Protein AF-A0A3N0I0A4-F1 (afdb_monomer_lite)

Organism: NCBI:txid2486576

Structure (mmCIF, N/CA/C/O backbone):
data_AF-A0A3N0I0A4-F1
#
_entry.id   AF-A0A3N0I0A4-F1
#
loop_
_atom_site.group_PDB
_atom_site.id
_atom_site.type_symbol
_atom_site.label_atom_id
_atom_site.label_alt_id
_atom_site.label_comp_id
_atom_site.label_asym_id
_atom_site.label_entity_id
_atom_site.label_seq_id
_atom_site.pdbx_PDB_ins_code
_atom_site.Cartn_x
_atom_site.Cartn_y
_atom_site.Cartn_z
_atom_site.occupancy
_atom_site.B_iso_or_equiv
_atom_site.auth_seq_id
_atom_site.auth_comp_id
_atom_site.auth_asym_id
_atom_site.auth_atom_id
_atom_site.pdbx_PDB_model_num
ATOM 1 N N . MET A 1 1 ? 28.926 -2.627 4.945 1.00 36.62 1 MET A N 1
ATOM 2 C CA . MET A 1 1 ? 28.039 -2.255 3.826 1.00 36.62 1 MET A CA 1
ATOM 3 C C . MET A 1 1 ? 27.565 -0.842 4.089 1.00 36.62 1 MET A C 1
ATOM 5 O O . MET A 1 1 ? 26.778 -0.640 5.001 1.00 36.62 1 MET A O 1
ATOM 9 N N . GLU A 1 2 ? 28.137 0.131 3.387 1.00 30.84 2 GLU A N 1
ATOM 10 C CA . GLU A 1 2 ? 27.742 1.534 3.508 1.00 30.84 2 GLU A CA 1
ATOM 11 C C . GLU A 1 2 ? 26.403 1.737 2.796 1.00 30.84 2 GLU A C 1
ATOM 13 O O . GLU A 1 2 ? 26.316 1.615 1.571 1.00 30.84 2 GLU A O 1
ATOM 18 N N . TYR A 1 3 ? 25.356 2.043 3.563 1.00 37.56 3 TYR A N 1
ATOM 19 C CA . TYR A 1 3 ? 24.124 2.601 3.020 1.00 37.56 3 TYR A CA 1
ATOM 20 C C . TYR A 1 3 ? 24.440 4.017 2.544 1.00 37.56 3 TYR A C 1
ATOM 22 O O . TYR A 1 3 ? 24.348 4.981 3.296 1.00 37.56 3 TYR A O 1
ATOM 30 N N . ARG A 1 4 ? 24.892 4.137 1.293 1.00 38.06 4 ARG A N 1
ATOM 31 C CA . ARG A 1 4 ? 24.988 5.435 0.631 1.00 38.06 4 ARG A CA 1
ATOM 32 C C . ARG A 1 4 ? 23.590 6.034 0.580 1.00 38.06 4 ARG A C 1
ATOM 34 O O . ARG A 1 4 ? 22.703 5.455 -0.048 1.00 38.06 4 ARG A O 1
ATOM 41 N N . GLU A 1 5 ? 23.439 7.194 1.208 1.00 46.28 5 GLU A N 1
ATOM 42 C CA . GLU A 1 5 ? 22.338 8.132 1.012 1.00 46.28 5 GLU A CA 1
ATOM 43 C C . GLU A 1 5 ? 22.235 8.459 -0.485 1.00 46.28 5 GLU A C 1
ATOM 45 O O . GLU A 1 5 ? 22.857 9.386 -1.005 1.00 46.28 5 GLU A O 1
ATOM 50 N N . LYS A 1 6 ? 21.496 7.641 -1.238 1.00 46.81 6 LYS A N 1
ATOM 51 C CA . LYS A 1 6 ? 21.030 8.041 -2.561 1.00 46.81 6 LYS A CA 1
ATOM 52 C C . LYS A 1 6 ? 19.953 9.079 -2.305 1.00 46.81 6 LYS A C 1
ATOM 54 O O . LYS A 1 6 ? 18.959 8.771 -1.656 1.00 46.81 6 LYS A O 1
ATOM 59 N N . GLY A 1 7 ? 20.227 10.301 -2.764 1.00 43.03 7 GLY A N 1
ATOM 60 C CA . GLY A 1 7 ? 19.396 11.482 -2.569 1.00 43.03 7 GLY A CA 1
ATOM 61 C C . GLY A 1 7 ? 17.909 11.185 -2.705 1.00 43.03 7 GLY A C 1
ATOM 62 O O . GLY A 1 7 ? 17.522 10.361 -3.528 1.00 43.03 7 GLY A O 1
ATOM 63 N N . ASN A 1 8 ? 17.141 11.874 -1.865 1.00 51.19 8 ASN A N 1
ATOM 64 C CA . ASN A 1 8 ? 15.710 11.778 -1.581 1.00 51.19 8 ASN A CA 1
ATOM 65 C C . ASN A 1 8 ? 14.810 11.674 -2.842 1.00 51.19 8 ASN A C 1
ATOM 67 O O . ASN A 1 8 ? 14.080 12.599 -3.188 1.00 51.19 8 ASN A O 1
ATOM 71 N N . GLN A 1 9 ? 14.902 10.577 -3.592 1.00 62.12 9 GLN A N 1
ATOM 72 C CA . GLN A 1 9 ? 13.972 10.224 -4.658 1.00 62.12 9 GLN A CA 1
ATOM 73 C C . GLN A 1 9 ? 12.771 9.576 -3.983 1.00 62.12 9 GLN A C 1
ATOM 75 O O . GLN A 1 9 ? 12.957 8.656 -3.188 1.00 62.12 9 GLN A O 1
ATOM 80 N N . SER A 1 10 ? 11.557 10.052 -4.284 1.00 83.56 10 SER A N 1
ATOM 81 C CA . SER A 1 10 ? 10.354 9.479 -3.675 1.00 83.56 10 SER A CA 1
ATOM 82 C C . SER A 1 10 ? 10.306 7.971 -3.941 1.00 83.56 10 SER A C 1
ATOM 84 O O . SER A 1 10 ? 10.684 7.501 -5.023 1.00 83.56 10 SER A O 1
ATOM 86 N N . LYS A 1 11 ? 9.856 7.199 -2.952 1.00 90.56 11 LYS A N 1
ATOM 87 C CA . LYS A 1 11 ? 9.678 5.740 -3.041 1.00 90.56 11 LYS A CA 1
ATOM 88 C C . LYS A 1 11 ? 8.853 5.345 -4.278 1.00 90.56 11 LYS A C 1
ATOM 90 O O . LYS A 1 11 ? 9.182 4.364 -4.949 1.00 90.56 11 LYS A O 1
ATOM 95 N N . GLY A 1 12 ? 7.892 6.176 -4.695 1.00 88.94 12 GLY A N 1
ATOM 96 C CA . GLY A 1 12 ? 7.159 6.011 -5.952 1.00 88.94 12 GLY A CA 1
ATOM 97 C C . GLY A 1 12 ? 7.991 6.250 -7.220 1.00 88.94 12 GLY A C 1
ATOM 98 O O . GLY A 1 12 ? 7.796 5.544 -8.214 1.00 88.94 12 GLY A O 1
ATOM 99 N N . PHE A 1 13 ? 8.942 7.191 -7.224 1.00 91.31 13 PHE A N 1
ATOM 100 C CA . PHE A 1 13 ? 9.888 7.343 -8.338 1.00 91.31 13 PHE A CA 1
ATOM 101 C C . PHE A 1 13 ? 10.808 6.126 -8.456 1.00 91.31 13 PHE A C 1
ATOM 103 O O . PHE A 1 13 ? 10.996 5.603 -9.558 1.00 91.31 13 PHE A O 1
ATOM 110 N N . GLU A 1 14 ? 11.345 5.642 -7.332 1.00 93.31 14 GLU A N 1
ATOM 111 C CA . GLU A 1 14 ? 12.165 4.430 -7.318 1.00 93.31 14 GLU A CA 1
ATOM 112 C C . GLU A 1 14 ? 11.381 3.226 -7.851 1.00 93.31 14 GLU A C 1
ATOM 114 O O . GLU A 1 14 ? 11.883 2.518 -8.725 1.00 93.31 14 GLU A O 1
ATOM 119 N N . LEU A 1 15 ? 10.142 3.026 -7.391 1.00 93.44 15 LEU A N 1
ATOM 120 C CA . LEU A 1 15 ? 9.285 1.935 -7.853 1.00 93.44 15 LEU A CA 1
ATOM 121 C C . LEU A 1 15 ? 9.048 2.000 -9.367 1.00 93.44 15 LEU A C 1
ATOM 123 O O . LEU A 1 15 ? 9.245 1.004 -10.064 1.00 93.44 15 LEU A O 1
ATOM 127 N N . LYS A 1 16 ? 8.684 3.175 -9.900 1.00 93.69 16 LYS A N 1
ATOM 128 C CA . LYS A 1 16 ? 8.475 3.366 -11.347 1.00 93.69 16 LYS A CA 1
ATOM 129 C C . LYS A 1 16 ? 9.744 3.100 -12.151 1.00 93.69 16 LYS A C 1
ATOM 131 O O . LYS A 1 16 ? 9.668 2.560 -13.253 1.00 93.69 16 LYS A O 1
ATOM 136 N N . ARG A 1 17 ? 10.908 3.495 -11.629 1.00 95.44 17 ARG A N 1
ATOM 137 C CA . ARG A 1 17 ? 12.203 3.215 -12.255 1.00 95.44 17 ARG A CA 1
ATOM 138 C C . ARG A 1 17 ? 12.476 1.709 -12.284 1.00 95.44 17 ARG A C 1
ATOM 140 O O . ARG A 1 17 ? 12.763 1.184 -13.352 1.00 95.44 17 ARG A O 1
ATOM 147 N N . LEU A 1 18 ? 12.308 1.013 -11.158 1.00 94.56 18 LEU A N 1
ATOM 148 C CA . LEU A 1 18 ? 12.517 -0.437 -11.062 1.00 94.56 18 LEU A CA 1
ATOM 149 C C . LEU A 1 18 ? 11.576 -1.226 -11.979 1.00 94.56 18 LEU A C 1
ATOM 151 O O . LEU A 1 18 ? 12.012 -2.168 -12.628 1.00 94.56 18 LEU A O 1
ATOM 155 N N . GLN A 1 19 ? 10.312 -0.813 -12.094 1.00 94.75 19 GLN A N 1
ATOM 156 C CA . GLN A 1 19 ? 9.352 -1.427 -13.021 1.00 94.75 19 GLN A CA 1
ATOM 157 C C . GLN A 1 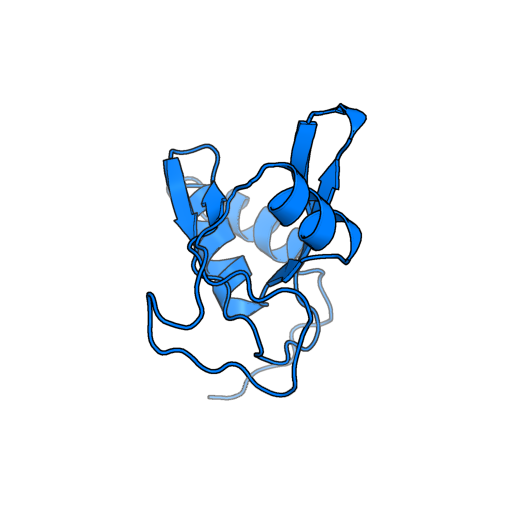19 ? 9.772 -1.286 -14.491 1.00 94.75 19 GLN A C 1
ATOM 159 O O . GLN A 1 19 ? 9.494 -2.170 -15.294 1.00 94.75 19 GLN A O 1
ATOM 164 N N . LYS A 1 20 ? 10.451 -0.189 -14.853 1.00 95.88 20 LYS A N 1
ATOM 1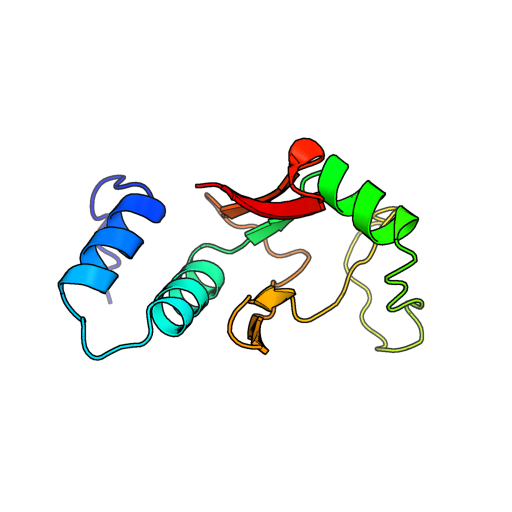65 C CA . LYS A 1 20 ? 10.995 0.009 -16.205 1.00 95.88 20 LYS A CA 1
ATOM 166 C C . LYS A 1 20 ? 12.286 -0.771 -16.441 1.00 95.88 20 LYS A C 1
ATOM 168 O O . LYS A 1 20 ? 12.495 -1.263 -17.542 1.00 95.88 20 LYS A O 1
ATOM 173 N N . GLU A 1 21 ? 13.157 -0.841 -15.437 1.00 97.00 21 GLU A N 1
ATOM 174 C CA . GLU A 1 21 ? 14.446 -1.542 -15.516 1.00 97.00 21 GLU A CA 1
ATOM 175 C C . GLU A 1 21 ? 14.289 -3.070 -15.489 1.00 97.00 21 GLU A C 1
ATOM 177 O O . GLU A 1 21 ? 15.128 -3.782 -16.037 1.00 97.00 21 GLU A O 1
ATOM 182 N N . HIS A 1 22 ? 13.209 -3.572 -14.886 1.00 95.12 22 HIS A N 1
ATOM 183 C CA . HIS A 1 22 ? 12.928 -4.999 -14.730 1.00 95.12 22 HIS A CA 1
ATOM 184 C C . HIS A 1 22 ? 11.533 -5.363 -15.268 1.00 95.12 22 HIS A C 1
ATOM 186 O O . HIS A 1 22 ? 10.666 -5.761 -14.488 1.00 95.12 22 HIS A O 1
ATOM 192 N N . PRO A 1 23 ? 11.294 -5.251 -16.589 1.00 94.94 23 PRO A N 1
ATOM 193 C CA . PRO A 1 23 ? 9.979 -5.515 -17.181 1.00 94.94 23 PRO A CA 1
ATOM 194 C C . PRO A 1 23 ? 9.534 -6.980 -17.049 1.00 94.94 23 PRO A C 1
ATOM 196 O O . PRO A 1 23 ? 8.337 -7.256 -17.058 1.00 94.94 23 PRO A O 1
ATOM 199 N N . ASP A 1 24 ? 10.482 -7.908 -16.890 1.00 95.00 24 ASP A N 1
ATOM 200 C CA . ASP A 1 24 ? 10.207 -9.339 -16.707 1.00 95.00 24 ASP A CA 1
ATOM 201 C C . ASP A 1 24 ? 9.694 -9.676 -15.295 1.00 95.00 24 ASP A C 1
ATOM 203 O O . ASP A 1 24 ? 9.192 -10.774 -15.051 1.00 95.00 24 ASP A O 1
ATOM 207 N N . PHE A 1 25 ? 9.809 -8.743 -14.344 1.00 91.25 25 PHE A N 1
ATOM 208 C CA . PHE A 1 25 ? 9.252 -8.903 -13.006 1.00 91.25 25 PHE A CA 1
ATOM 209 C C . PHE A 1 25 ? 7.825 -8.366 -12.955 1.00 91.25 25 PHE A C 1
ATOM 211 O O . PHE A 1 25 ? 7.527 -7.277 -13.443 1.00 91.25 25 PHE A O 1
ATOM 218 N N . SER A 1 26 ? 6.941 -9.098 -12.270 1.00 89.25 26 SER A N 1
ATOM 219 C CA . SER A 1 26 ?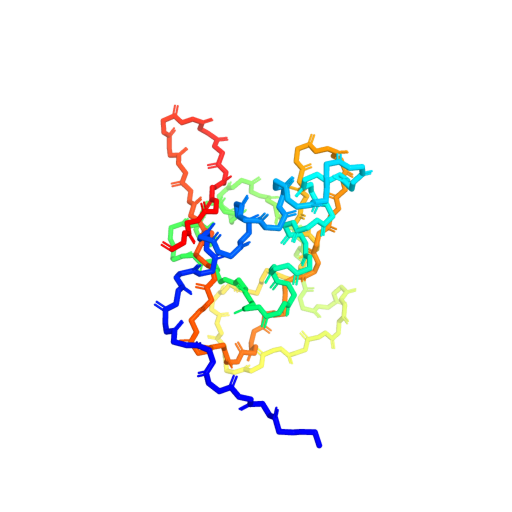 5.591 -8.601 -12.006 1.00 89.25 26 SER A CA 1
ATOM 220 C C . SER A 1 26 ? 5.660 -7.247 -11.277 1.00 89.25 26 SER A C 1
ATOM 222 O O . SER A 1 26 ? 6.343 -7.140 -10.248 1.00 89.25 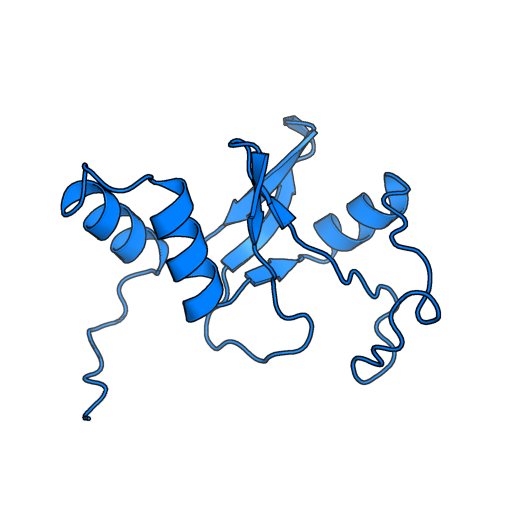26 SER A O 1
ATOM 224 N N . PRO A 1 27 ? 4.915 -6.222 -11.735 1.00 88.75 27 PRO A N 1
ATOM 225 C CA . PRO A 1 27 ? 4.881 -4.921 -11.071 1.00 88.75 27 PRO A CA 1
ATOM 226 C C . PRO A 1 27 ? 4.399 -5.024 -9.618 1.00 88.75 27 PRO A C 1
ATOM 228 O O . PRO A 1 27 ? 4.789 -4.202 -8.788 1.00 88.75 27 PRO A O 1
ATOM 231 N N . PHE A 1 28 ? 3.613 -6.055 -9.290 1.00 87.12 28 PHE A N 1
ATOM 232 C CA . PHE A 1 28 ? 3.154 -6.336 -7.933 1.00 87.12 28 PHE A CA 1
ATOM 233 C C . PHE A 1 28 ? 4.265 -6.892 -7.041 1.00 87.12 28 PHE A C 1
ATOM 235 O O . PHE A 1 28 ? 4.329 -6.537 -5.870 1.00 87.12 28 PHE A O 1
ATOM 242 N N . VAL A 1 29 ? 5.188 -7.699 -7.574 1.00 90.31 29 VAL A N 1
ATOM 243 C CA . VAL A 1 29 ? 6.357 -8.171 -6.808 1.00 90.31 29 VAL A CA 1
ATOM 244 C C . VAL A 1 29 ? 7.251 -6.991 -6.429 1.00 90.31 29 VAL A C 1
ATOM 246 O O . VAL A 1 29 ? 7.652 -6.869 -5.274 1.00 90.31 29 VAL A O 1
ATOM 249 N N . LEU A 1 30 ? 7.506 -6.080 -7.370 1.00 91.69 30 LEU A N 1
ATOM 250 C CA . LEU A 1 30 ? 8.294 -4.873 -7.106 1.00 91.69 30 LEU A CA 1
ATOM 251 C C . LEU A 1 30 ? 7.597 -3.941 -6.106 1.00 91.69 30 LEU A C 1
ATOM 253 O O . LEU A 1 30 ? 8.246 -3.419 -5.200 1.00 91.69 30 LEU A O 1
ATOM 257 N N . LEU A 1 31 ? 6.272 -3.788 -6.216 1.00 89.44 31 LEU A N 1
ATOM 258 C CA . LEU A 1 31 ? 5.472 -3.054 -5.236 1.00 89.44 31 LEU A CA 1
ATOM 259 C C . LEU A 1 31 ? 5.601 -3.670 -3.837 1.00 89.44 31 LEU A C 1
ATOM 261 O O . LEU A 1 31 ? 5.850 -2.943 -2.882 1.00 89.44 31 LEU A O 1
ATOM 265 N N . LYS A 1 32 ? 5.501 -4.997 -3.700 1.00 88.12 32 LYS A N 1
ATOM 266 C CA . LYS A 1 32 ? 5.660 -5.680 -2.405 1.00 88.12 32 LYS A CA 1
ATOM 267 C C . LYS A 1 32 ? 7.021 -5.442 -1.781 1.00 88.12 32 LYS A C 1
ATOM 269 O O . LYS A 1 32 ? 7.091 -5.121 -0.603 1.00 88.12 32 LYS A O 1
ATOM 274 N N . LEU A 1 33 ? 8.092 -5.584 -2.559 1.00 89.31 33 LEU A N 1
ATOM 275 C CA . LEU A 1 33 ? 9.445 -5.321 -2.070 1.00 89.31 33 LEU A CA 1
ATOM 276 C C . LEU A 1 33 ? 9.595 -3.862 -1.624 1.00 89.31 33 LEU A C 1
ATOM 278 O O . LEU A 1 33 ? 10.233 -3.593 -0.610 1.00 89.31 33 LEU A O 1
ATOM 282 N N . SER A 1 34 ? 8.960 -2.931 -2.341 1.00 89.69 34 SER A N 1
ATOM 283 C CA . SER A 1 34 ? 8.916 -1.523 -1.951 1.00 89.69 34 SER A CA 1
ATOM 284 C C . SER A 1 34 ? 8.154 -1.311 -0.637 1.00 89.69 34 SER A C 1
ATOM 286 O O . SER A 1 34 ? 8.675 -0.653 0.258 1.00 89.69 34 SER A O 1
ATOM 288 N N . LEU A 1 35 ? 6.976 -1.925 -0.477 1.00 86.19 35 LEU A N 1
ATOM 289 C CA . LEU A 1 35 ? 6.172 -1.865 0.751 1.00 86.19 35 LEU A CA 1
ATOM 290 C C . LEU A 1 35 ? 6.886 -2.508 1.948 1.00 86.19 35 LEU A C 1
ATOM 292 O O . LEU A 1 35 ? 6.787 -1.991 3.050 1.00 86.19 35 LEU A O 1
ATOM 296 N N . ILE A 1 36 ? 7.639 -3.591 1.742 1.00 84.25 36 ILE A N 1
ATOM 297 C CA . ILE A 1 36 ? 8.447 -4.227 2.796 1.00 84.25 36 ILE A CA 1
ATOM 298 C C . ILE A 1 36 ? 9.616 -3.322 3.206 1.00 84.25 36 ILE A C 1
ATOM 300 O O . ILE A 1 36 ? 9.938 -3.225 4.384 1.00 84.25 36 ILE A O 1
ATOM 304 N N . ARG A 1 37 ? 10.264 -2.655 2.242 1.00 86.69 37 ARG A N 1
ATOM 305 C CA . ARG A 1 37 ? 11.421 -1.787 2.505 1.00 86.69 37 ARG A CA 1
ATOM 306 C C . ARG A 1 37 ? 11.040 -0.481 3.197 1.00 86.69 37 ARG A C 1
ATOM 308 O O . ARG A 1 37 ? 11.726 -0.071 4.127 1.00 86.69 37 ARG A O 1
ATOM 315 N N . TYR A 1 38 ? 10.027 0.204 2.675 1.00 86.94 38 TYR A N 1
ATOM 316 C CA . TYR A 1 38 ? 9.622 1.529 3.151 1.00 86.94 38 TYR A CA 1
ATOM 317 C C . TYR A 1 38 ? 8.539 1.465 4.220 1.00 86.94 38 TYR A C 1
ATOM 319 O O . TYR A 1 38 ? 8.332 2.442 4.929 1.00 86.94 38 TYR A O 1
ATOM 327 N N . GLY A 1 39 ? 7.874 0.321 4.348 1.00 83.81 39 GLY A N 1
ATOM 328 C CA . GLY A 1 39 ? 6.703 0.172 5.187 1.00 83.81 39 GLY A CA 1
ATOM 329 C C . GLY A 1 39 ? 5.456 0.778 4.570 1.00 83.81 39 GLY A C 1
ATOM 330 O O . GLY A 1 39 ? 5.491 1.519 3.583 1.00 83.81 39 GLY A O 1
ATOM 331 N N . ALA A 1 40 ? 4.326 0.465 5.186 1.00 82.88 40 ALA A N 1
ATOM 332 C CA . ALA A 1 40 ? 3.046 1.056 4.853 1.00 82.88 40 ALA A CA 1
ATOM 333 C C . ALA A 1 40 ? 2.229 1.265 6.125 1.00 82.88 40 ALA A C 1
ATOM 335 O O . ALA A 1 40 ? 2.337 0.498 7.079 1.00 82.88 40 ALA A O 1
ATOM 336 N N . VAL A 1 41 ? 1.405 2.304 6.146 1.00 81.88 41 VAL A N 1
ATOM 337 C CA . VAL A 1 41 ? 0.542 2.626 7.282 1.00 81.88 41 VAL A CA 1
ATOM 338 C C . VAL A 1 41 ? -0.862 2.946 6.798 1.00 81.88 41 VAL A C 1
ATOM 340 O O . VAL A 1 41 ? -1.052 3.568 5.756 1.00 81.88 41 VAL A O 1
ATOM 343 N N . LEU A 1 42 ? -1.865 2.527 7.564 1.00 80.06 42 LEU A N 1
ATOM 344 C CA . LEU A 1 42 ? -3.256 2.878 7.294 1.00 80.06 42 LEU A CA 1
ATOM 345 C C . LEU A 1 42 ? -3.554 4.275 7.836 1.00 80.06 42 LEU A C 1
ATOM 347 O O . LEU A 1 42 ? -3.275 4.568 9.004 1.00 80.06 42 LEU A O 1
ATOM 351 N N . THR A 1 43 ? -4.199 5.112 7.026 1.00 84.88 43 THR A N 1
ATOM 352 C CA . THR A 1 43 ? -4.759 6.374 7.519 1.00 84.88 43 THR A CA 1
ATOM 353 C C . THR A 1 43 ? -5.878 6.104 8.532 1.00 84.88 43 THR A C 1
ATOM 355 O O . THR A 1 43 ? -6.478 5.026 8.581 1.00 84.88 43 THR A O 1
ATOM 358 N N . LYS A 1 44 ? -6.244 7.122 9.321 1.00 82.62 44 LYS A N 1
ATOM 359 C CA . LYS A 1 44 ? -7.408 7.035 10.222 1.00 82.62 44 LYS A CA 1
ATOM 360 C C . LYS A 1 44 ? -8.699 6.695 9.472 1.00 82.62 44 LYS A C 1
ATOM 362 O O . LYS A 1 44 ? -9.552 5.997 10.014 1.00 82.62 44 LYS A O 1
ATOM 367 N N . ARG A 1 45 ? -8.848 7.197 8.244 1.00 85.31 45 ARG A N 1
ATOM 368 C CA . ARG A 1 45 ? -10.022 6.949 7.404 1.00 85.31 45 ARG A CA 1
ATOM 369 C C . ARG A 1 45 ? -10.056 5.497 6.928 1.00 85.31 45 ARG A C 1
ATOM 371 O O . ARG A 1 45 ? -11.082 4.850 7.097 1.00 85.31 45 ARG A O 1
ATOM 378 N N . ALA A 1 46 ? -8.928 4.960 6.462 1.00 81.88 46 ALA A N 1
ATOM 379 C CA . ALA A 1 46 ? -8.821 3.547 6.110 1.00 81.88 46 ALA A CA 1
ATOM 380 C C . ALA A 1 46 ? -9.108 2.623 7.304 1.00 81.88 46 ALA A C 1
ATOM 382 O O . ALA A 1 46 ? -9.877 1.678 7.164 1.00 81.88 46 ALA A O 1
ATOM 383 N N . LYS A 1 47 ? -8.567 2.924 8.495 1.00 78.44 47 LYS A N 1
ATOM 384 C CA . LYS A 1 47 ? -8.848 2.146 9.718 1.00 78.44 47 LYS A CA 1
ATOM 385 C C . LYS A 1 47 ? -10.348 2.102 10.040 1.00 78.44 47 LYS A C 1
ATOM 387 O O . LYS A 1 47 ? -10.885 1.027 10.286 1.00 78.44 47 LYS A O 1
ATOM 392 N N . LYS A 1 48 ? -11.036 3.250 9.985 1.00 79.25 48 LYS A N 1
ATOM 393 C CA . LYS A 1 48 ? -12.494 3.324 10.200 1.00 79.25 48 LYS A CA 1
ATOM 394 C C . LYS A 1 48 ? -13.275 2.514 9.172 1.00 79.25 48 LYS A C 1
ATOM 396 O O . LYS A 1 48 ? -14.242 1.850 9.534 1.00 79.25 48 LYS A O 1
ATOM 401 N N . GLU A 1 49 ? -12.859 2.563 7.912 1.00 81.06 49 GLU A N 1
ATOM 402 C CA . GLU A 1 49 ? -13.547 1.836 6.853 1.00 81.06 49 GLU A CA 1
ATOM 403 C C . GLU A 1 49 ? -13.392 0.318 6.994 1.00 81.06 49 GLU A C 1
ATOM 405 O O . GLU A 1 49 ? -14.378 -0.399 6.872 1.00 81.06 49 GLU A O 1
ATOM 410 N N . ILE A 1 50 ? -12.200 -0.178 7.342 1.00 74.62 50 ILE A N 1
ATOM 411 C CA . ILE A 1 50 ? -11.973 -1.611 7.610 1.00 74.62 50 ILE A CA 1
ATOM 412 C C . ILE A 1 50 ? -12.932 -2.124 8.692 1.00 74.62 50 ILE A C 1
ATOM 414 O O . ILE A 1 50 ? -13.538 -3.187 8.543 1.00 74.62 50 ILE A O 1
ATOM 418 N N . VAL A 1 51 ? -13.122 -1.338 9.756 1.00 70.81 51 VAL A N 1
ATOM 419 C CA . VAL A 1 51 ? -14.075 -1.650 10.829 1.00 70.81 51 VAL A CA 1
ATOM 420 C C . VAL A 1 51 ? -15.514 -1.621 10.315 1.00 70.81 51 VAL A C 1
ATOM 422 O O . VAL A 1 51 ? -16.277 -2.542 10.600 1.00 70.81 51 VAL A O 1
ATOM 425 N N . ARG A 1 52 ? -15.887 -0.596 9.533 1.00 71.81 52 ARG A N 1
ATOM 426 C CA . ARG A 1 52 ? -17.235 -0.441 8.958 1.00 71.81 52 ARG A CA 1
ATOM 427 C C . ARG A 1 52 ? -17.605 -1.592 8.027 1.00 71.81 52 ARG A C 1
ATOM 429 O O . ARG A 1 52 ? -18.729 -2.078 8.089 1.00 71.81 52 ARG A O 1
ATOM 436 N N . GLN A 1 53 ? -16.667 -2.042 7.196 1.00 68.19 53 GLN A N 1
ATOM 437 C CA . GLN A 1 53 ? -16.865 -3.153 6.259 1.00 68.19 53 GLN A CA 1
ATOM 438 C C . GLN A 1 53 ? -16.934 -4.513 6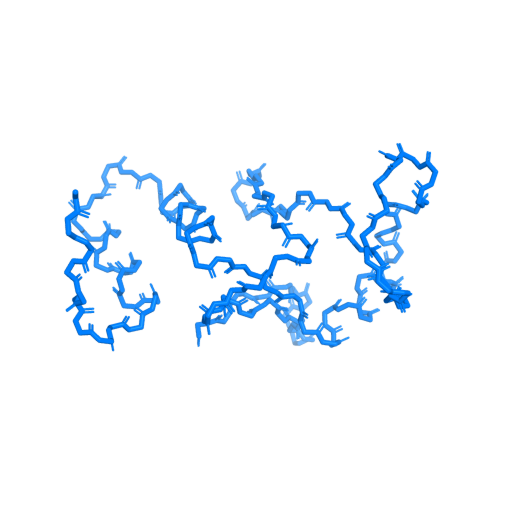.954 1.00 68.19 53 GLN A C 1
ATOM 440 O O . GLN A 1 53 ? -17.063 -5.540 6.291 1.00 68.19 53 GLN A O 1
ATOM 445 N N . ASN A 1 54 ? -16.858 -4.536 8.287 1.00 60.25 54 ASN A N 1
ATOM 446 C CA . ASN A 1 54 ? -16.864 -5.753 9.071 1.00 60.25 54 ASN A CA 1
ATOM 447 C C . ASN A 1 54 ? -15.783 -6.739 8.588 1.00 60.25 54 ASN A C 1
ATOM 449 O O . ASN A 1 54 ? -15.946 -7.952 8.729 1.00 60.25 54 ASN A O 1
ATOM 453 N N . LEU A 1 55 ? -14.662 -6.218 8.053 1.00 56.09 55 LEU A N 1
ATOM 454 C CA . LEU A 1 55 ? -13.417 -6.954 7.803 1.00 56.09 55 LEU A CA 1
ATOM 455 C C . LEU A 1 55 ? -12.742 -7.213 9.152 1.00 56.09 55 LEU A C 1
ATOM 457 O O . LEU A 1 55 ? -11.628 -6.802 9.466 1.00 56.09 55 LEU A O 1
ATOM 461 N N . GLN A 1 56 ? -13.522 -7.860 9.995 1.00 49.16 56 GLN A N 1
ATOM 462 C CA . GLN A 1 56 ? -13.230 -8.294 11.323 1.00 49.16 56 GLN A CA 1
ATOM 463 C C . GLN A 1 56 ? -12.359 -9.541 11.181 1.00 49.16 56 GLN A C 1
ATOM 465 O O . GLN A 1 56 ? -12.843 -10.664 11.276 1.00 49.16 56 GLN A O 1
ATOM 470 N N . PHE A 1 57 ? -11.043 -9.354 11.057 1.00 46.69 57 PHE A N 1
ATOM 471 C CA . PHE A 1 57 ? -10.073 -10.336 11.567 1.00 46.69 57 PHE A CA 1
ATOM 472 C C . PHE A 1 57 ? -10.104 -10.329 13.110 1.00 46.69 57 PHE A C 1
ATOM 474 O O . PHE A 1 57 ? -9.075 -10.264 13.777 1.00 46.69 57 PHE A O 1
ATOM 481 N N . LEU A 1 58 ? -11.314 -10.284 13.678 1.00 36.84 58 LEU A N 1
ATOM 482 C CA . LEU A 1 58 ? -11.579 -9.932 15.058 1.00 36.84 58 LEU A CA 1
ATOM 483 C C . LEU A 1 58 ? -11.106 -11.042 15.966 1.00 36.84 58 LEU A C 1
ATOM 485 O O . LEU A 1 58 ? -11.774 -12.058 16.153 1.00 36.84 58 LEU A O 1
ATOM 489 N N . SER A 1 59 ? -9.972 -10.779 16.581 1.00 43.94 59 SER A N 1
ATOM 490 C CA . SER A 1 59 ? -9.810 -10.772 18.026 1.00 43.94 59 SER A CA 1
ATOM 491 C C . SER A 1 59 ? -8.315 -10.818 18.287 1.00 43.94 59 SER A C 1
ATOM 493 O O . SER A 1 59 ? -7.602 -11.613 17.674 1.00 43.94 59 SER A O 1
ATOM 495 N N . ASP A 1 60 ? -7.844 -10.047 19.256 1.00 46.22 60 ASP A N 1
ATOM 496 C CA . ASP A 1 60 ? -6.506 -10.184 19.838 1.00 46.22 60 ASP A CA 1
ATOM 497 C C . ASP A 1 60 ? -6.229 -11.654 20.247 1.00 46.22 60 ASP A C 1
ATOM 499 O O . ASP A 1 60 ? -5.086 -12.115 20.268 1.00 46.22 60 ASP A O 1
ATOM 503 N N . ALA A 1 61 ? -7.293 -12.430 20.505 1.00 37.72 61 ALA A N 1
ATOM 504 C CA . ALA A 1 61 ? -7.242 -13.852 20.825 1.00 37.72 61 ALA A CA 1
ATOM 505 C C . ALA A 1 61 ? -7.032 -14.787 19.618 1.00 37.72 61 ALA A C 1
ATOM 507 O O . ALA A 1 61 ? -6.668 -15.940 19.827 1.00 37.72 61 ALA A O 1
ATOM 508 N N . ALA A 1 62 ? -7.250 -14.345 18.374 1.00 36.84 62 ALA A N 1
ATOM 509 C CA . ALA A 1 62 ? -7.131 -15.218 17.200 1.00 36.84 62 ALA A CA 1
ATOM 510 C C . ALA A 1 62 ? -5.670 -15.482 16.796 1.00 36.84 62 ALA A C 1
ATOM 512 O O . ALA A 1 62 ? -5.376 -16.526 16.216 1.00 36.84 62 ALA A O 1
ATOM 513 N N . PHE A 1 63 ? -4.750 -14.569 17.131 1.00 39.44 63 PHE A N 1
ATOM 514 C CA . PHE A 1 63 ? -3.335 -14.681 16.752 1.00 39.44 63 PHE A CA 1
ATOM 515 C C . PHE A 1 63 ? -2.341 -14.439 17.897 1.00 39.44 63 PHE A C 1
ATOM 517 O O . PHE A 1 63 ? -1.146 -14.621 17.689 1.00 39.44 63 PHE A O 1
ATOM 524 N N . GLY A 1 64 ? -2.790 -14.062 19.102 1.00 34.84 64 GLY A N 1
ATOM 525 C CA . GLY A 1 64 ? -1.901 -13.889 20.262 1.00 34.84 64 GLY A CA 1
ATOM 526 C C . GLY A 1 64 ? -0.850 -12.782 20.098 1.00 34.84 64 GLY A C 1
ATOM 527 O O . GLY A 1 64 ? 0.158 -12.784 20.801 1.00 34.84 64 GLY A O 1
ATOM 528 N N . LEU A 1 65 ? -1.063 -11.847 19.166 1.00 36.62 65 LEU A N 1
ATOM 529 C CA . LEU A 1 65 ? -0.152 -10.740 18.890 1.00 36.62 65 LEU A CA 1
ATOM 530 C C . LEU A 1 65 ? -0.630 -9.491 19.644 1.00 36.62 65 LEU A C 1
ATOM 532 O O . LEU A 1 65 ? -1.601 -8.853 19.246 1.00 36.62 65 LEU A O 1
ATOM 536 N N . GLN A 1 66 ? 0.049 -9.142 20.740 1.00 36.97 66 GLN A N 1
ATOM 537 C CA . GLN A 1 66 ? -0.105 -7.840 21.398 1.00 36.97 66 GLN A CA 1
ATOM 538 C C . GLN A 1 66 ? 0.801 -6.815 20.711 1.00 36.97 66 GLN A C 1
ATOM 540 O O . GLN A 1 66 ? 2.023 -6.875 20.842 1.00 36.97 66 GLN A O 1
ATOM 545 N N . PHE A 1 67 ? 0.204 -5.858 20.003 1.00 43.44 67 PHE A N 1
ATOM 546 C CA . PHE A 1 67 ? 0.918 -4.722 19.424 1.00 43.44 67 PHE A CA 1
ATOM 547 C C . PHE A 1 67 ? 0.714 -3.478 20.302 1.00 43.44 67 PHE A C 1
ATOM 549 O O . PHE A 1 67 ? -0.306 -2.811 20.185 1.00 43.44 67 PHE A O 1
ATOM 556 N N . GLY A 1 68 ? 1.691 -3.171 21.164 1.00 42.91 68 GLY A N 1
ATOM 557 C CA . GLY A 1 68 ? 1.872 -1.848 21.786 1.00 42.91 68 GLY A CA 1
ATOM 558 C C . GLY A 1 68 ? 0.701 -1.266 22.598 1.00 42.91 68 GLY A C 1
ATOM 559 O O . GLY A 1 68 ? -0.226 -1.966 23.004 1.00 42.91 68 GLY A O 1
ATOM 560 N N . GLU A 1 69 ? 0.795 0.035 22.904 1.00 42.09 69 GLU A N 1
ATOM 561 C CA . GLU A 1 69 ? -0.263 0.785 23.597 1.00 42.09 69 GLU A CA 1
ATOM 562 C C . GLU A 1 69 ? -1.572 0.719 22.804 1.00 42.09 69 GLU A C 1
ATOM 564 O O . GLU A 1 69 ? -1.541 0.818 21.582 1.00 42.09 69 GLU A O 1
ATOM 569 N N . LYS A 1 70 ? -2.700 0.558 23.514 1.00 46.44 70 LYS A N 1
ATOM 570 C CA . LYS A 1 70 ? -4.074 0.415 22.996 1.00 46.44 70 LYS A CA 1
ATOM 571 C C . LYS A 1 70 ? -4.381 1.355 21.820 1.00 46.44 70 LYS A C 1
ATOM 573 O O . LYS A 1 70 ? -4.989 2.410 22.000 1.00 46.44 70 LYS A O 1
ATOM 578 N N . GLU A 1 71 ? -4.044 0.950 20.605 1.00 50.38 71 GLU A N 1
ATOM 579 C CA . GLU A 1 71 ? -4.712 1.475 19.431 1.00 50.38 71 GLU A CA 1
ATOM 580 C C . GLU A 1 71 ? -6.128 0.895 19.430 1.00 50.38 71 GLU A C 1
ATOM 582 O O . GLU A 1 71 ? -6.324 -0.309 19.568 1.00 50.38 71 GLU A O 1
ATOM 587 N N . GLU A 1 72 ? -7.132 1.759 19.281 1.00 50.44 72 GLU A N 1
ATOM 588 C CA . GLU A 1 72 ? -8.556 1.385 19.225 1.00 50.44 72 GLU A CA 1
ATOM 589 C C . GLU A 1 72 ? -8.863 0.418 18.054 1.00 50.44 72 GLU A C 1
ATOM 591 O O . GLU A 1 72 ? -9.935 -0.181 18.001 1.00 50.44 72 GLU A O 1
ATOM 596 N N . TYR A 1 73 ? -7.901 0.222 17.140 1.00 48.94 73 TYR A N 1
ATOM 597 C CA . TYR A 1 73 ? -8.014 -0.609 15.946 1.00 48.94 73 TYR A CA 1
ATOM 598 C C . TYR A 1 73 ? -6.725 -1.412 15.712 1.00 48.94 73 TYR A C 1
ATOM 600 O O . TYR A 1 73 ? -5.779 -0.919 15.097 1.00 48.94 73 TYR A O 1
ATOM 608 N N . VAL A 1 74 ? -6.693 -2.671 16.152 1.00 46.66 74 VAL A N 1
ATOM 609 C CA . VAL A 1 74 ? -5.688 -3.639 15.690 1.00 46.66 74 VAL A CA 1
ATOM 610 C C . VAL A 1 74 ? -6.216 -4.237 14.387 1.00 46.66 74 VAL A C 1
ATOM 612 O O . VAL A 1 74 ? -7.262 -4.881 14.377 1.00 46.66 74 VAL A O 1
ATOM 615 N N . VAL A 1 75 ? -5.517 -4.018 13.272 1.00 55.88 75 VAL A N 1
ATOM 616 C CA . VAL A 1 75 ? -5.829 -4.672 11.989 1.00 55.88 75 VAL A CA 1
ATOM 617 C C . VAL A 1 75 ? -4.640 -5.548 11.609 1.00 55.88 75 VAL A C 1
ATOM 619 O O . VAL A 1 75 ? -3.837 -5.130 10.785 1.00 55.88 75 VAL A O 1
ATOM 622 N N . PRO A 1 76 ? -4.450 -6.731 12.216 1.00 51.75 76 PRO A N 1
ATOM 623 C CA . PRO A 1 76 ? -3.377 -7.613 11.807 1.00 51.75 76 PRO A CA 1
ATOM 624 C C . PRO A 1 76 ? -3.862 -8.414 10.598 1.00 51.75 76 PRO A C 1
ATOM 626 O O . PRO A 1 76 ? -4.774 -9.233 10.706 1.00 51.75 76 PRO A O 1
ATOM 629 N N . GLY A 1 77 ? -3.263 -8.195 9.431 1.00 61.09 77 GLY A N 1
ATOM 630 C CA . GLY A 1 77 ? -3.585 -9.029 8.286 1.00 61.09 77 GLY A CA 1
ATOM 631 C C . GLY A 1 77 ? -2.754 -8.766 7.036 1.00 61.09 77 GLY A C 1
ATOM 632 O O . GLY A 1 77 ? -2.206 -7.679 6.855 1.00 61.09 77 GLY A O 1
ATOM 633 N N . PRO A 1 78 ? -2.653 -9.769 6.155 1.00 65.06 78 PRO A N 1
ATOM 634 C CA . PRO A 1 78 ? -2.129 -9.575 4.816 1.00 65.06 78 PRO A CA 1
ATOM 635 C C . PRO A 1 78 ? -3.048 -8.632 4.020 1.00 65.06 78 PRO A C 1
ATOM 637 O O . PRO A 1 78 ? -4.247 -8.876 3.900 1.00 65.06 78 PRO A O 1
ATOM 640 N N . PHE A 1 79 ? -2.490 -7.570 3.438 1.00 71.12 79 PHE A N 1
ATOM 641 C CA . PHE A 1 79 ? -3.219 -6.699 2.519 1.00 71.12 79 PHE A CA 1
ATOM 642 C C . PHE A 1 79 ? -3.265 -7.350 1.133 1.00 71.12 79 PHE A C 1
ATOM 644 O O . PHE A 1 79 ? -2.219 -7.579 0.516 1.00 71.12 79 PHE A O 1
ATOM 651 N N . LEU A 1 80 ? -4.470 -7.683 0.662 1.00 71.94 80 LEU A N 1
ATOM 652 C CA . LEU A 1 80 ? -4.688 -8.318 -0.637 1.00 71.94 80 LEU A CA 1
ATOM 653 C C . LEU A 1 80 ? -4.539 -7.290 -1.766 1.00 71.94 80 LEU A C 1
ATOM 655 O O . LEU A 1 80 ? -5.188 -6.246 -1.780 1.00 71.94 80 LEU A O 1
ATOM 659 N N . LEU A 1 81 ? -3.685 -7.602 -2.730 1.00 73.12 81 LEU A N 1
ATOM 660 C CA . LEU A 1 81 ? -3.472 -6.833 -3.946 1.00 73.12 81 LEU A CA 1
ATOM 661 C C . LEU A 1 81 ? -4.417 -7.317 -5.055 1.00 73.12 81 LEU A C 1
ATOM 663 O O . LEU A 1 81 ? -4.951 -8.425 -5.019 1.00 73.12 81 LEU A O 1
ATOM 667 N N . ARG A 1 82 ? -4.597 -6.484 -6.087 1.00 73.31 82 ARG A N 1
ATOM 668 C CA . ARG A 1 82 ? -5.510 -6.767 -7.213 1.00 73.31 82 ARG A CA 1
ATOM 669 C C . ARG A 1 82 ? -5.149 -8.018 -8.019 1.00 73.31 82 ARG A C 1
ATOM 671 O O . ARG A 1 82 ? -6.010 -8.544 -8.712 1.00 73.31 82 ARG A O 1
ATOM 678 N N . ASP A 1 83 ? -3.907 -8.486 -7.942 1.00 76.38 83 ASP A N 1
ATOM 679 C CA . ASP A 1 83 ? -3.455 -9.724 -8.586 1.00 76.38 83 ASP A CA 1
ATOM 680 C C . ASP A 1 83 ? -3.735 -10.985 -7.746 1.00 76.38 83 ASP A C 1
ATOM 682 O O . ASP A 1 83 ? -3.261 -12.068 -8.080 1.00 76.38 83 ASP A O 1
ATOM 686 N N . GLY A 1 84 ? -4.487 -10.857 -6.647 1.00 71.31 84 GLY A N 1
ATOM 687 C CA . GLY A 1 84 ? -4.818 -11.961 -5.744 1.00 71.31 84 GLY A CA 1
ATOM 688 C C . GLY A 1 84 ? -3.670 -12.359 -4.818 1.00 71.31 84 GLY A C 1
ATOM 689 O O . GLY A 1 84 ? -3.793 -13.304 -4.041 1.00 71.31 84 GLY A O 1
ATOM 690 N N . THR A 1 85 ? -2.548 -11.646 -4.874 1.00 75.50 85 THR A N 1
ATOM 691 C CA . THR A 1 85 ? -1.426 -11.867 -3.974 1.00 75.50 85 THR A CA 1
ATOM 692 C C . THR A 1 85 ? -1.507 -10.914 -2.782 1.00 75.50 85 THR A C 1
ATOM 694 O O . THR A 1 85 ? -2.242 -9.937 -2.818 1.00 75.50 85 THR A O 1
ATOM 697 N N . PHE A 1 86 ? -0.752 -11.155 -1.710 1.00 76.44 86 PHE A N 1
ATOM 698 C CA . PHE A 1 86 ? -0.815 -10.298 -0.523 1.00 76.44 86 PHE A CA 1
ATOM 699 C C . PHE A 1 86 ? 0.548 -9.789 -0.056 1.00 76.44 86 PHE A C 1
ATOM 701 O O . PHE A 1 86 ? 1.592 -10.319 -0.453 1.00 76.44 86 PHE A O 1
ATOM 708 N N . VAL A 1 87 ? 0.530 -8.765 0.794 1.00 73.62 87 VAL A N 1
ATOM 709 C CA . VAL A 1 87 ? 1.699 -8.235 1.503 1.00 73.62 87 VAL A CA 1
ATOM 710 C C . VAL A 1 87 ? 1.394 -8.115 2.990 1.00 73.62 87 VAL A C 1
ATOM 712 O O . VAL A 1 87 ? 0.330 -7.631 3.369 1.00 73.62 87 VAL A O 1
ATOM 715 N N . TYR A 1 88 ? 2.316 -8.571 3.834 1.00 69.75 88 TYR A N 1
ATOM 716 C CA . TYR A 1 88 ? 2.258 -8.260 5.257 1.00 69.75 88 TYR A CA 1
ATOM 717 C C . TYR A 1 88 ? 2.791 -6.854 5.465 1.00 69.75 88 TYR A C 1
ATOM 719 O O . TYR A 1 88 ? 3.890 -6.523 5.026 1.00 69.75 88 TYR A O 1
ATOM 727 N N . ILE A 1 89 ? 1.988 -6.040 6.126 1.00 67.75 89 ILE A N 1
ATOM 728 C CA . ILE A 1 89 ? 2.380 -4.716 6.573 1.00 67.75 89 ILE A CA 1
ATOM 729 C C . ILE A 1 89 ? 2.636 -4.870 8.0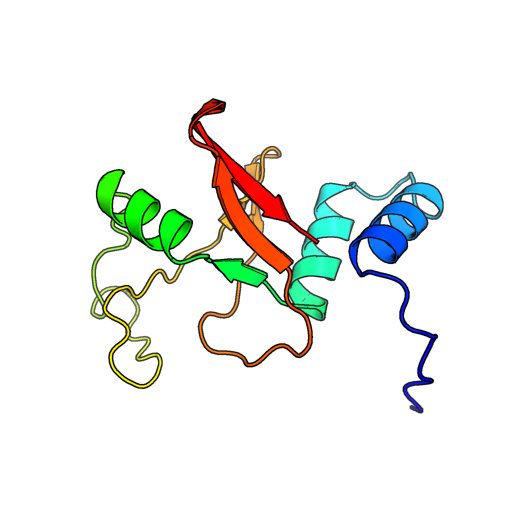69 1.00 67.75 89 ILE A C 1
ATOM 731 O O . ILE A 1 89 ? 1.746 -5.324 8.784 1.00 67.75 89 ILE A O 1
ATOM 735 N N . ASN A 1 90 ? 3.850 -4.590 8.547 1.00 63.06 90 ASN A N 1
ATOM 736 C CA . ASN A 1 90 ? 4.132 -4.702 9.977 1.00 63.06 90 ASN A CA 1
ATOM 737 C C . ASN A 1 90 ? 3.459 -3.539 10.710 1.00 63.06 90 ASN A C 1
ATOM 739 O O . ASN A 1 90 ? 3.898 -2.391 10.663 1.00 63.06 90 ASN A O 1
ATOM 743 N N . TYR A 1 91 ? 2.361 -3.855 11.391 1.00 58.34 91 TYR A N 1
ATOM 744 C CA . TYR A 1 91 ? 1.621 -2.918 12.221 1.00 58.34 91 TYR A CA 1
ATOM 745 C C . TYR A 1 91 ? 2.425 -2.649 13.503 1.00 58.34 91 TYR A C 1
ATOM 747 O O . TYR A 1 91 ? 2.591 -3.539 14.329 1.00 58.34 91 TYR A O 1
ATOM 755 N N . GLY A 1 92 ? 2.960 -1.433 13.653 1.00 52.50 92 GLY A N 1
ATOM 756 C CA . GLY A 1 92 ? 3.700 -1.003 14.850 1.00 52.50 92 GLY A CA 1
ATOM 757 C C . GLY A 1 92 ? 5.197 -0.754 14.645 1.00 52.50 92 GLY A C 1
ATOM 758 O O . GLY A 1 92 ? 5.850 -0.249 15.556 1.00 52.50 92 GLY A O 1
ATOM 759 N N . GLU A 1 93 ? 5.745 -1.045 13.463 1.00 62.88 93 GLU A N 1
ATOM 760 C CA . GLU A 1 93 ? 7.098 -0.601 13.120 1.00 62.88 93 GLU A CA 1
ATOM 761 C C . GLU A 1 93 ? 7.112 0.891 12.767 1.00 62.88 93 GLU A C 1
ATOM 763 O O . GLU A 1 93 ? 6.244 1.404 12.057 1.00 62.88 93 GLU A O 1
ATOM 768 N N . THR A 1 94 ? 8.119 1.605 13.267 1.00 68.19 94 THR A N 1
ATOM 769 C CA . THR A 1 94 ? 8.347 3.006 12.917 1.00 68.19 94 THR A CA 1
ATOM 770 C C . THR A 1 94 ? 9.133 3.074 11.615 1.00 68.19 94 THR A C 1
ATOM 772 O O . THR A 1 94 ? 10.339 2.823 11.593 1.00 68.19 94 THR A O 1
ATOM 775 N N . TYR A 1 95 ? 8.455 3.434 10.532 1.00 76.69 95 TYR A N 1
ATOM 776 C CA . TYR A 1 95 ? 9.086 3.730 9.250 1.00 76.69 95 TYR A CA 1
ATOM 777 C C . TYR A 1 95 ? 9.378 5.226 9.131 1.00 76.69 95 TYR A C 1
ATOM 779 O O . TYR A 1 95 ? 8.592 6.050 9.596 1.00 76.69 95 TYR A O 1
ATOM 787 N N . LEU A 1 96 ? 10.499 5.580 8.497 1.00 82.69 96 LEU A N 1
ATOM 788 C CA . LEU A 1 96 ? 10.890 6.982 8.309 1.00 82.69 96 LEU A CA 1
ATOM 789 C C . LEU A 1 96 ? 9.955 7.721 7.334 1.00 82.69 96 LEU A C 1
ATOM 791 O O . LEU A 1 96 ? 9.612 8.873 7.576 1.00 82.69 96 LEU A O 1
ATOM 795 N N . ASP A 1 97 ? 9.553 7.049 6.253 1.00 86.44 97 ASP A N 1
ATOM 796 C CA . ASP A 1 97 ? 8.651 7.560 5.211 1.00 86.44 97 ASP A CA 1
ATOM 797 C C . ASP A 1 97 ? 7.816 6.399 4.623 1.00 86.44 97 ASP A C 1
ATOM 799 O O . ASP A 1 97 ? 8.128 5.892 3.540 1.00 86.44 97 ASP A O 1
ATOM 803 N N . PRO A 1 98 ? 6.813 5.884 5.363 1.00 87.12 98 PRO A N 1
ATOM 804 C CA . PRO A 1 98 ? 5.985 4.783 4.887 1.00 87.12 98 PRO A CA 1
ATOM 805 C C . PRO A 1 98 ? 5.021 5.225 3.793 1.00 87.12 98 PRO A C 1
ATOM 807 O O . PRO A 1 98 ? 4.554 6.362 3.760 1.00 87.12 98 PRO A O 1
ATOM 810 N N . TYR A 1 99 ? 4.629 4.278 2.945 1.00 86.31 99 TYR A N 1
ATOM 811 C CA . TYR A 1 99 ? 3.452 4.453 2.099 1.00 86.31 99 TYR A CA 1
ATOM 812 C C . TYR A 1 99 ? 2.201 4.675 2.953 1.00 86.31 99 TYR A C 1
ATOM 814 O O . TYR A 1 99 ? 2.017 4.015 3.978 1.00 86.31 99 TYR A O 1
ATOM 822 N N . GLN A 1 100 ? 1.296 5.542 2.504 1.00 87.69 100 GLN A N 1
ATOM 823 C CA . GLN A 1 100 ? -0.005 5.699 3.149 1.00 87.69 100 GLN A CA 1
ATOM 824 C C . GLN A 1 100 ? -1.061 4.913 2.386 1.00 87.69 100 GLN A C 1
ATOM 826 O O . GLN A 1 100 ? -1.236 5.084 1.185 1.00 87.69 100 GLN A O 1
ATOM 831 N N . ILE A 1 101 ? -1.775 4.039 3.084 1.00 85.69 101 ILE A N 1
ATOM 832 C CA . ILE A 1 101 ? -2.924 3.330 2.536 1.00 85.69 101 ILE A CA 1
ATOM 833 C C . ILE A 1 101 ? -4.175 4.023 3.044 1.00 85.69 101 ILE A C 1
ATOM 835 O O . ILE A 1 101 ? -4.443 4.048 4.249 1.00 85.69 101 ILE A O 1
ATOM 839 N N . ASP A 1 102 ? -4.937 4.582 2.115 1.00 87.56 102 ASP A N 1
ATOM 840 C CA . ASP A 1 102 ? -6.139 5.345 2.409 1.00 87.56 102 ASP A CA 1
ATOM 841 C C . ASP A 1 102 ? -7.364 4.756 1.711 1.00 87.56 102 ASP A C 1
ATOM 843 O O . ASP A 1 102 ? -7.258 3.995 0.751 1.00 87.56 102 ASP A O 1
ATOM 847 N N . TRP A 1 103 ? -8.540 5.116 2.203 1.00 85.81 103 TRP A N 1
ATOM 848 C CA . TRP A 1 103 ? -9.810 4.762 1.594 1.00 85.81 103 TRP A CA 1
ATOM 849 C C . TRP A 1 103 ? -10.227 5.804 0.553 1.00 85.81 103 TRP A C 1
ATOM 851 O O . TRP A 1 103 ? -10.309 6.996 0.857 1.00 85.81 103 TRP A O 1
ATOM 861 N N . CYS A 1 104 ? -10.519 5.358 -0.668 1.00 85.88 104 CYS A N 1
ATOM 862 C CA . CYS A 1 104 ? -11.097 6.185 -1.719 1.00 85.88 104 CYS A CA 1
ATOM 863 C C . CYS A 1 104 ? -12.604 5.921 -1.810 1.00 85.88 104 CYS A C 1
ATOM 865 O O . CYS A 1 104 ? -13.026 4.936 -2.411 1.00 85.88 104 CYS A O 1
ATOM 867 N N . GLU A 1 105 ? -13.405 6.823 -1.237 1.00 87.31 105 GLU A N 1
ATOM 868 C CA . GLU A 1 105 ? -14.873 6.710 -1.205 1.00 87.31 105 GLU A CA 1
ATOM 869 C C . GLU A 1 105 ? -15.498 6.657 -2.604 1.00 87.31 105 GLU A C 1
ATOM 871 O O . GLU A 1 105 ? -16.422 5.887 -2.833 1.00 87.31 105 GLU A O 1
ATOM 876 N N . GLU A 1 106 ? -14.975 7.431 -3.559 1.00 89.06 106 GLU A N 1
ATOM 877 C CA . GLU A 1 106 ? -15.506 7.480 -4.930 1.00 89.06 106 GLU A CA 1
ATOM 878 C C . GLU A 1 106 ? -15.353 6.154 -5.679 1.00 89.06 106 GLU A C 1
ATOM 880 O O . GLU A 1 106 ? -16.163 5.828 -6.545 1.00 89.06 106 GLU A O 1
ATOM 885 N N . GLN A 1 107 ? -14.288 5.412 -5.379 1.00 83.31 107 GLN A N 1
ATOM 886 C CA . GLN A 1 107 ? -13.945 4.177 -6.078 1.00 83.31 107 GLN A CA 1
ATOM 887 C C . GLN A 1 107 ? -14.257 2.925 -5.259 1.00 83.31 107 GLN A C 1
ATOM 889 O O . GLN A 1 107 ? -14.064 1.829 -5.776 1.00 83.31 107 GLN A O 1
ATOM 894 N N . ASP A 1 108 ? -14.701 3.085 -4.011 1.00 81.75 108 ASP A N 1
ATOM 895 C CA . ASP A 1 108 ? -14.949 1.999 -3.062 1.00 81.75 108 ASP A CA 1
ATOM 896 C C . ASP A 1 108 ? -13.731 1.052 -2.926 1.00 81.75 108 ASP A C 1
ATOM 898 O O . ASP A 1 108 ? -13.854 -0.172 -2.882 1.00 81.75 108 ASP A O 1
ATOM 902 N N . VAL A 1 109 ? -12.512 1.617 -2.898 1.00 80.81 109 VAL A N 1
ATOM 903 C CA . VAL A 1 109 ? -11.255 0.850 -2.783 1.00 80.81 109 VAL A CA 1
ATOM 904 C C . VAL A 1 109 ? -10.227 1.503 -1.864 1.00 80.81 109 VAL A C 1
ATOM 906 O O . VAL A 1 109 ? -10.144 2.724 -1.736 1.00 80.81 109 VAL A O 1
ATOM 909 N N . PHE A 1 110 ? -9.352 0.673 -1.296 1.00 82.44 110 PHE A N 1
ATOM 910 C CA . PHE A 1 110 ? -8.122 1.125 -0.652 1.00 82.44 110 PHE A CA 1
ATOM 911 C C . PHE A 1 110 ? -7.053 1.468 -1.699 1.00 82.44 110 PHE A C 1
ATOM 913 O O . PHE A 1 110 ? -6.827 0.710 -2.647 1.00 82.44 110 PHE A O 1
ATOM 920 N N . GLN A 1 111 ? -6.375 2.598 -1.519 1.00 85.69 111 GLN A N 1
ATOM 921 C CA . GLN A 1 111 ? -5.348 3.109 -2.423 1.00 85.69 111 GLN A CA 1
ATOM 922 C C . GLN A 1 111 ? -4.036 3.355 -1.687 1.00 85.69 111 GLN A C 1
ATOM 924 O O . GLN A 1 111 ? -4.027 3.860 -0.568 1.00 85.69 111 GLN A O 1
ATOM 929 N N . ILE A 1 112 ? -2.929 3.029 -2.353 1.00 86.19 112 ILE A N 1
ATOM 930 C CA . ILE A 1 112 ? -1.575 3.322 -1.883 1.00 86.19 112 ILE A CA 1
ATOM 931 C C . ILE A 1 112 ? -1.178 4.711 -2.387 1.00 86.19 112 ILE A C 1
ATOM 933 O O . ILE A 1 112 ? -1.272 4.992 -3.583 1.00 86.19 112 ILE A O 1
ATOM 937 N N . GLN A 1 113 ? -0.706 5.546 -1.472 1.00 86.38 113 GLN A N 1
ATOM 938 C CA . GLN A 1 113 ? -0.193 6.886 -1.706 1.00 86.38 113 GLN A CA 1
ATOM 939 C C . GLN A 1 113 ? 1.298 6.915 -1.348 1.00 86.38 113 GLN A C 1
ATOM 941 O O . GLN A 1 113 ? 1.716 6.323 -0.346 1.00 86.38 113 GLN A O 1
ATOM 946 N N . ASP A 1 114 ? 2.081 7.559 -2.214 1.00 80.75 114 ASP A N 1
ATOM 947 C CA . ASP A 1 114 ? 3.493 7.889 -1.994 1.00 80.75 114 ASP A CA 1
ATOM 948 C C . ASP A 1 114 ? 3.593 9.201 -1.211 1.00 80.75 114 ASP A C 1
ATOM 950 O O . ASP A 1 114 ? 3.027 10.205 -1.698 1.00 80.75 114 ASP A O 1
#

Sequence (114 aa):
MEYREKGNQSKGFELKRLQKEHPDFSPFVLLKLSLIRYGAVLTKRAKKEIVRQNLQFLSDAAFGLQFGEKEEYVVPGPFLLRDGTFVYINYGETYLDPYQIDWCEEQDVFQIQD

pLDDT: mean 71.79, std 19.16, range [30.84, 97.0]

Foldseek 3Di:
DDPPCPDDDPLVNVLVVVCVVCVVDDSVVSVQVSCVVQFEDEDPQRQVVCVVVVVPPDDCVVPVDDADDDDVGDDFDWDQDPVRDTHGGPPRDDGPHHWYWYADPVVRDIDTHD

Radius of gyration: 15.67 Å; chains: 1; bounding box: 45×27×41 Å

Secondary structure (DSSP, 8-state):
----------HHHHHHHHHHH-TTS-HHHHHHHHHHHH-EEE-HHHHHHHHHTT-----HHHH----SS--S----SEEEPTTS-EEE--TT---SSPEEEEEETTTTEEEEE-